Protein AF-A0AAV0CJP4-F1 (afdb_monomer_lite)

Foldseek 3Di:
DDDDDDDPPPPLDPPCPPDPPWDKDFQEDEPQWTWIDTQQWIWIARPVVRDIDTQEGHPDHSVFDFQHKYWYADPVVRWIKMWTDTQQWIWIDTSVVRDIDTDDDPARFGGWHDWDADPQKTKIWTWGDDPPPPDTQIFIWIQHPVVRDTGTDDDDDDPPDDDPDPPPPPDD

Organism: NCBI:txid186058

Radius of gyration: 18.98 Å; chains: 1; bounding box: 56×59×49 Å

InterPro domains:
  IPR052361 F-box domain-containing protein [PTHR31790] (4-152)

Sequence (172 aa):
MSVNSLASSQSIFPFLKKNRFYRPIILGCCNGLVLLSCSVHIFLWNPLTRHCSKVLELLTEPINVPKGSAFYYDSSNGDYNVIILLPHLVLVASLKQKEWRELSLSINLRYGRNVLQFRNIFHFEAIRWRMDHFSRGYKILCFDPESEKLEPFPAPKVKDGVVQEISAFAGY

pLDDT: mean 76.53, std 18.15, range [30.61, 96.12]

Secondary structure (DSSP, 8-state):
-----------SSTTTTS-TT---EEEEEETTEEEEEETTEEEEE-TTT--EEEEEE--S-TT---SEEEEEEETTTTEEEEEEEETTEEEEEETTT--EEEPPPSS-EEEEEEEEEETTEEEEEEEE--SSTT--EEEEEEEETTTTEEEEEPPPPPSSS-----------

Structure (mmCIF, N/CA/C/O backbone):
data_AF-A0AAV0CJP4-F1
#
_entry.id   AF-A0AAV0CJP4-F1
#
loop_
_atom_site.group_PDB
_atom_site.id
_atom_site.type_symbol
_atom_site.label_atom_id
_atom_site.label_alt_id
_atom_site.label_comp_id
_atom_site.label_asym_id
_atom_site.label_entity_id
_atom_site.label_seq_id
_atom_site.pdbx_PDB_ins_code
_atom_site.Cartn_x
_atom_site.Cartn_y
_atom_site.Cartn_z
_atom_site.occupancy
_atom_site.B_iso_or_equiv
_atom_site.auth_seq_id
_atom_site.auth_comp_id
_atom_site.auth_asym_id
_atom_site.auth_atom_id
_atom_site.pdbx_PDB_model_num
ATOM 1 N N . MET A 1 1 ? -31.614 43.838 8.233 1.00 35.34 1 MET A N 1
ATOM 2 C CA . MET A 1 1 ? -31.989 42.677 9.073 1.00 35.34 1 MET A CA 1
ATOM 3 C C . MET A 1 1 ? -32.396 41.548 8.137 1.00 35.34 1 MET A C 1
ATOM 5 O O . MET A 1 1 ? -33.195 41.821 7.264 1.00 35.34 1 MET A O 1
ATOM 9 N N . SER A 1 2 ? -31.936 40.305 8.195 1.00 35.06 2 SER A N 1
ATOM 10 C CA . SER A 1 2 ? -30.845 39.651 8.910 1.00 35.06 2 SER A CA 1
ATOM 11 C C . SER A 1 2 ? -30.747 38.237 8.308 1.00 35.06 2 SER A C 1
ATOM 13 O O . SER A 1 2 ? -31.653 37.439 8.497 1.00 35.06 2 SER A O 1
ATOM 15 N N . VAL A 1 3 ? -29.637 37.981 7.612 1.00 34.72 3 VAL A N 1
ATOM 16 C CA . VAL A 1 3 ? -28.821 36.755 7.671 1.00 34.72 3 VAL A CA 1
ATOM 17 C C . VAL A 1 3 ? -29.473 35.416 7.271 1.00 34.72 3 VAL A C 1
ATOM 19 O O . VAL A 1 3 ? -29.993 34.685 8.107 1.00 34.72 3 VAL A O 1
ATOM 22 N N . ASN A 1 4 ? -29.279 35.015 6.007 1.00 36.81 4 ASN A N 1
ATOM 23 C CA . ASN A 1 4 ? -29.224 33.596 5.640 1.00 36.81 4 ASN A CA 1
ATOM 24 C C . ASN A 1 4 ? -27.893 33.029 6.147 1.00 36.81 4 ASN A C 1
ATOM 26 O O . ASN A 1 4 ? -26.822 33.439 5.692 1.00 36.81 4 ASN A O 1
ATOM 30 N N . SER A 1 5 ? -27.959 32.126 7.126 1.00 37.84 5 SER A N 1
ATOM 31 C CA . SER A 1 5 ? -26.785 31.445 7.655 1.00 37.84 5 SER A CA 1
ATOM 32 C C . SER A 1 5 ? -26.217 30.507 6.590 1.00 37.84 5 SER A C 1
ATOM 34 O O . SER A 1 5 ? -26.858 29.567 6.124 1.00 37.84 5 SER A O 1
ATOM 36 N N . LEU A 1 6 ? -24.978 30.783 6.186 1.00 37.50 6 LEU A N 1
ATOM 37 C CA . LEU A 1 6 ? -24.132 29.811 5.511 1.00 37.50 6 LEU A CA 1
ATOM 38 C C . LEU A 1 6 ? -24.023 28.598 6.434 1.00 37.50 6 LEU A C 1
ATOM 40 O O . LEU A 1 6 ? -23.482 28.707 7.538 1.00 37.50 6 LEU A O 1
ATOM 44 N N . ALA A 1 7 ? -24.566 27.465 5.987 1.00 41.12 7 ALA A N 1
ATOM 45 C CA . ALA A 1 7 ? -24.350 26.176 6.618 1.00 41.12 7 ALA A CA 1
ATOM 46 C C . ALA A 1 7 ? -22.848 26.026 6.877 1.00 41.12 7 ALA A C 1
ATOM 48 O O . ALA A 1 7 ? -22.031 26.059 5.953 1.00 41.12 7 ALA A O 1
ATOM 49 N N . SER A 1 8 ? -22.487 25.949 8.155 1.00 43.19 8 SER A N 1
ATOM 50 C CA . SER A 1 8 ? -21.112 25.749 8.573 1.00 43.19 8 SER A CA 1
ATOM 51 C C . SER A 1 8 ? -20.599 24.482 7.898 1.00 43.19 8 SER A C 1
ATOM 53 O O . SER A 1 8 ? -21.234 23.428 7.959 1.00 43.19 8 SER A O 1
ATOM 55 N N . SER A 1 9 ? -19.468 24.592 7.203 1.00 47.56 9 SER A N 1
ATOM 56 C CA . SER A 1 9 ? -18.802 23.453 6.588 1.00 47.56 9 SER A CA 1
ATOM 57 C C . SER A 1 9 ? -18.430 22.462 7.690 1.00 47.56 9 SER A C 1
ATOM 59 O O . SER A 1 9 ? -17.418 22.599 8.379 1.00 47.56 9 SER A O 1
ATOM 61 N N . GLN A 1 10 ? -19.284 21.462 7.915 1.00 47.94 10 GLN A N 1
ATOM 62 C CA . GLN A 1 10 ? -18.927 20.336 8.759 1.00 47.94 10 GLN A CA 1
ATOM 63 C C . GLN A 1 10 ? -17.716 19.682 8.104 1.00 47.94 10 GLN A C 1
ATOM 65 O O . GLN A 1 10 ? -17.802 19.116 7.017 1.00 47.94 10 GLN A O 1
ATOM 70 N N . SER A 1 11 ? -16.557 19.832 8.743 1.00 51.94 11 SER A N 1
ATOM 71 C CA . SER A 1 11 ? -15.329 19.174 8.327 1.00 51.94 11 SER A CA 1
ATOM 72 C C . SER A 1 11 ? -15.612 17.676 8.206 1.00 51.94 11 SER A C 1
ATOM 74 O O . SER A 1 11 ? -15.847 17.019 9.220 1.00 51.94 11 SER A O 1
ATOM 76 N N . ILE A 1 12 ? -15.583 17.156 6.976 1.00 55.25 12 ILE A N 1
ATOM 77 C CA . ILE A 1 12 ? -15.854 15.747 6.631 1.00 55.25 12 ILE A CA 1
ATOM 78 C C . ILE A 1 12 ? -14.924 14.789 7.402 1.00 55.25 12 ILE A C 1
ATOM 80 O O . ILE A 1 12 ? -15.257 13.629 7.618 1.00 55.25 12 ILE A O 1
ATOM 84 N N . PHE A 1 13 ? -13.799 15.300 7.910 1.00 56.53 13 PHE A N 1
ATOM 85 C CA . PHE A 1 13 ? -12.886 14.578 8.783 1.00 56.53 13 PHE A CA 1
ATOM 86 C C . PHE A 1 13 ? -12.828 15.205 10.186 1.00 56.53 13 PHE A C 1
ATOM 88 O O . PHE A 1 13 ? -12.446 16.375 10.312 1.00 56.53 13 PHE A O 1
ATOM 95 N N . PRO A 1 14 ? -13.136 14.447 11.259 1.00 55.53 14 PRO A N 1
ATOM 96 C CA . PRO A 1 14 ? -13.163 14.965 12.631 1.00 55.53 14 PRO A CA 1
ATOM 97 C C . PRO A 1 14 ? -11.786 15.420 13.147 1.00 55.53 14 PRO A C 1
ATOM 99 O O . PRO A 1 14 ? -11.710 16.157 14.127 1.00 55.53 14 PRO A O 1
ATOM 102 N N . PHE A 1 15 ? -10.700 15.039 12.469 1.00 59.06 15 PHE A N 1
ATOM 103 C CA . PHE A 1 15 ? -9.318 15.353 12.843 1.00 59.06 15 PHE A CA 1
ATOM 104 C C . PHE A 1 15 ? -8.735 16.613 12.172 1.00 59.06 15 PHE A C 1
ATOM 106 O O . PHE A 1 15 ? -7.690 17.096 12.601 1.00 59.06 15 PHE A O 1
ATOM 113 N N . LEU A 1 16 ? -9.401 17.211 11.174 1.00 56.12 16 LEU A N 1
ATOM 114 C CA . LEU A 1 16 ? -8.865 18.380 10.444 1.00 56.12 16 LEU A CA 1
ATOM 115 C C . LEU A 1 16 ? -9.077 19.730 11.149 1.00 56.12 16 LEU A C 1
ATOM 117 O O . LEU A 1 16 ? -8.677 20.772 10.633 1.00 56.12 16 LEU A O 1
ATOM 121 N N . LYS A 1 17 ? -9.691 19.749 12.336 1.00 51.31 17 LYS A N 1
ATOM 122 C CA . LYS A 1 17 ? -10.139 20.997 12.972 1.00 51.31 17 LYS A CA 1
ATOM 123 C C . LYS A 1 17 ? -9.033 21.895 13.550 1.00 51.31 17 LYS A C 1
ATOM 125 O O . LYS A 1 17 ? -9.360 23.001 13.964 1.00 51.31 17 LYS A O 1
ATOM 130 N N . LYS A 1 18 ? -7.755 21.485 13.589 1.00 51.41 18 LYS A N 1
ATOM 131 C CA . LYS A 1 18 ? -6.711 22.252 14.313 1.00 51.41 18 LYS A CA 1
ATOM 132 C C . LYS A 1 18 ? -5.449 22.655 13.547 1.00 51.41 18 LYS A C 1
ATOM 134 O O . LYS A 1 18 ? -4.784 23.574 14.003 1.00 51.41 18 LYS A O 1
ATOM 139 N N . ASN A 1 19 ? -5.119 22.062 12.399 1.00 51.53 19 ASN A N 1
ATOM 140 C CA . ASN A 1 19 ? -3.920 22.455 11.648 1.00 51.53 19 ASN A CA 1
ATOM 141 C C . ASN A 1 19 ? -4.177 22.419 10.139 1.00 51.53 19 ASN A C 1
ATOM 143 O O . ASN A 1 19 ? -4.271 21.350 9.545 1.00 51.53 19 ASN A O 1
ATOM 147 N N . ARG A 1 20 ? -4.254 23.599 9.507 1.00 52.78 20 ARG A N 1
ATOM 148 C CA . ARG A 1 20 ? -4.475 23.752 8.053 1.00 52.78 20 ARG A CA 1
ATOM 149 C C . ARG A 1 20 ? -3.316 23.225 7.190 1.00 52.78 20 ARG A C 1
ATOM 151 O O . ARG A 1 20 ? -3.441 23.193 5.971 1.00 52.78 20 ARG A O 1
ATOM 158 N N . PHE A 1 21 ? -2.207 22.826 7.810 1.00 57.12 21 PHE A N 1
ATOM 159 C CA . PHE A 1 21 ? -0.987 22.409 7.124 1.00 57.12 21 PHE A CA 1
ATOM 160 C C . PHE A 1 21 ? -0.962 20.930 6.723 1.00 57.12 21 PHE A C 1
ATOM 162 O O . PHE A 1 21 ? -0.190 20.567 5.842 1.00 57.12 21 PHE A O 1
ATOM 169 N N . TYR A 1 22 ? -1.819 20.082 7.301 1.00 65.44 22 TYR A N 1
ATOM 170 C CA . TYR A 1 22 ? -1.824 18.648 6.999 1.00 65.44 22 TYR A CA 1
ATOM 171 C C . TYR A 1 22 ? -3.087 18.274 6.227 1.00 65.44 22 TYR A C 1
ATOM 173 O O . TYR A 1 22 ? -4.167 18.121 6.796 1.00 65.44 22 TYR A O 1
ATOM 181 N N . ARG A 1 23 ? -2.951 18.157 4.902 1.00 75.12 23 ARG A N 1
ATOM 182 C CA . ARG A 1 23 ? -4.001 17.589 4.049 1.00 75.12 23 ARG A CA 1
ATOM 183 C C . ARG A 1 23 ? -3.991 16.065 4.199 1.00 75.12 23 ARG A C 1
ATOM 185 O O . ARG A 1 23 ? -2.906 15.484 4.166 1.00 75.12 23 ARG A O 1
ATOM 192 N N . PRO A 1 24 ? -5.158 15.416 4.350 1.00 80.56 24 PRO A N 1
ATOM 193 C CA . PRO A 1 24 ? -5.212 13.968 4.374 1.00 80.56 24 PRO A CA 1
ATOM 194 C C . PRO A 1 24 ? -4.844 13.415 2.994 1.00 80.56 24 PRO A C 1
ATOM 196 O O . PRO A 1 24 ? -5.221 13.982 1.966 1.00 80.56 24 PRO A O 1
ATOM 199 N N . ILE A 1 25 ? -4.119 12.304 2.983 1.00 86.81 25 ILE A N 1
ATOM 200 C CA . ILE A 1 25 ? -3.694 11.589 1.780 1.00 86.81 25 ILE A CA 1
ATOM 201 C C . ILE A 1 25 ? -4.398 10.240 1.775 1.00 86.81 25 ILE A C 1
ATOM 203 O O . ILE A 1 25 ? -4.357 9.518 2.769 1.00 86.81 25 ILE A O 1
ATOM 207 N N . ILE A 1 26 ? -5.037 9.891 0.661 1.00 90.44 26 ILE A N 1
ATOM 208 C CA .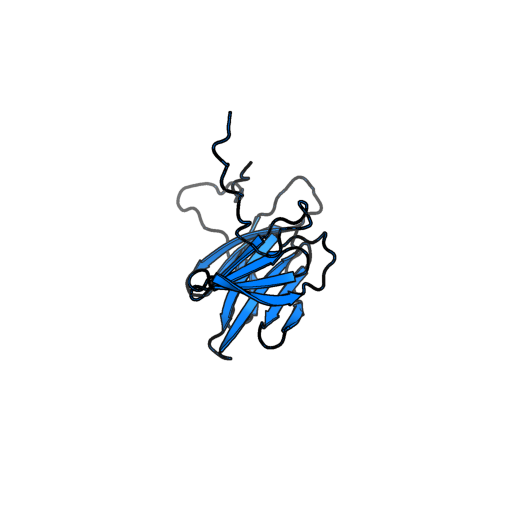 ILE A 1 26 ? -5.571 8.542 0.468 1.00 90.44 26 ILE A CA 1
ATOM 209 C C . ILE A 1 26 ? -4.392 7.624 0.162 1.00 90.44 26 ILE A C 1
ATOM 211 O O . ILE A 1 26 ? -3.712 7.808 -0.845 1.00 90.44 26 ILE A O 1
ATOM 215 N N . LEU A 1 27 ? -4.158 6.648 1.036 1.00 91.38 27 LEU A N 1
ATOM 216 C CA . LEU A 1 27 ? -3.111 5.648 0.848 1.00 91.38 27 LEU A CA 1
ATOM 217 C C . LEU A 1 27 ? -3.573 4.482 -0.037 1.00 91.38 27 LEU A C 1
ATOM 219 O O . LEU A 1 27 ? -2.752 3.795 -0.637 1.00 91.38 27 LEU A O 1
ATOM 223 N N . GLY A 1 28 ? -4.882 4.259 -0.121 1.00 92.06 28 GLY A N 1
ATOM 224 C CA . GLY A 1 28 ? -5.491 3.248 -0.975 1.00 92.06 28 GLY A CA 1
ATOM 225 C C . GLY A 1 28 ? -6.903 2.897 -0.520 1.00 92.06 28 GLY A C 1
ATOM 226 O O . GLY A 1 28 ? -7.402 3.419 0.481 1.00 92.06 28 GLY A O 1
ATOM 227 N N . CYS A 1 29 ? -7.547 1.995 -1.255 1.00 93.38 29 CYS A N 1
ATOM 228 C CA . CYS A 1 29 ? -8.840 1.432 -0.886 1.00 93.38 29 CYS A CA 1
ATOM 229 C C . CYS A 1 29 ? -8.847 -0.081 -1.117 1.00 93.38 29 CYS A C 1
ATOM 231 O O . CYS A 1 29 ? -8.177 -0.573 -2.020 1.00 93.38 29 CYS A O 1
ATOM 233 N N . CYS A 1 30 ? -9.571 -0.813 -0.276 1.00 93.94 30 CYS A N 1
ATOM 234 C CA . CYS A 1 30 ? -9.691 -2.265 -0.356 1.00 93.94 30 CYS A CA 1
ATOM 235 C C . CYS A 1 30 ? -10.976 -2.700 0.353 1.00 93.94 30 CYS A C 1
ATOM 237 O O . CYS A 1 30 ? -11.263 -2.222 1.450 1.00 93.94 30 CYS A O 1
ATOM 239 N N . ASN A 1 31 ? -11.759 -3.593 -0.261 1.00 94.44 31 ASN A N 1
ATOM 240 C CA . ASN A 1 31 ? -12.987 -4.158 0.320 1.00 94.44 31 ASN A CA 1
ATOM 241 C C . ASN A 1 31 ? -13.970 -3.099 0.868 1.00 94.44 31 ASN A C 1
ATOM 243 O O . ASN A 1 31 ? -14.541 -3.261 1.943 1.00 94.44 31 ASN A O 1
ATOM 247 N N . GLY A 1 32 ? -14.133 -1.976 0.157 1.00 94.50 32 GLY A N 1
ATOM 248 C CA . GLY A 1 32 ? -15.011 -0.873 0.575 1.00 94.50 32 GLY A CA 1
ATOM 249 C C . GLY A 1 32 ? -14.470 -0.006 1.721 1.00 94.50 32 GLY A C 1
ATOM 250 O O . GLY A 1 32 ? -15.153 0.918 2.158 1.00 94.50 32 GLY A O 1
ATOM 251 N N . LEU A 1 33 ? -13.251 -0.267 2.196 1.00 96.00 33 LEU A N 1
ATOM 252 C CA . LEU A 1 33 ? -12.545 0.540 3.186 1.00 96.00 33 LEU A CA 1
ATOM 253 C C . LEU A 1 33 ? -11.517 1.442 2.502 1.00 96.00 33 LEU A C 1
ATOM 255 O O . LEU A 1 33 ? -10.937 1.086 1.475 1.00 96.00 33 LEU A O 1
ATOM 259 N N . VAL A 1 34 ? -11.269 2.604 3.097 1.00 95.25 34 VAL A N 1
ATOM 260 C CA . VAL A 1 34 ? -10.297 3.593 2.627 1.00 95.25 34 VAL A CA 1
ATOM 261 C C . VAL A 1 34 ? -9.252 3.802 3.710 1.00 95.25 34 VAL A C 1
ATOM 263 O O . VAL A 1 34 ? -9.590 4.069 4.864 1.00 95.25 34 VAL A O 1
ATOM 266 N N . LEU A 1 35 ? -7.980 3.710 3.335 1.00 94.94 35 LEU A N 1
ATOM 267 C CA . LEU A 1 35 ? -6.871 4.010 4.227 1.00 94.94 35 LEU A CA 1
ATOM 268 C C . LEU A 1 35 ? -6.398 5.446 3.989 1.00 94.94 35 LEU A C 1
ATOM 270 O O . LEU A 1 35 ? -6.166 5.859 2.851 1.00 94.94 35 LEU A O 1
ATOM 274 N N . LEU A 1 36 ? -6.259 6.211 5.065 1.00 92.31 36 LEU A N 1
ATOM 275 C CA . LEU A 1 36 ? -5.930 7.633 5.041 1.00 92.31 36 LEU A CA 1
ATOM 276 C C . LEU A 1 36 ? -4.689 7.894 5.887 1.00 92.31 36 LEU A C 1
ATOM 278 O O . LEU A 1 36 ? -4.597 7.400 7.005 1.00 92.31 36 LEU A O 1
ATOM 282 N N . SER A 1 37 ? -3.777 8.729 5.406 1.00 88.69 37 SER A N 1
ATOM 283 C CA . SER A 1 37 ? -2.712 9.328 6.213 1.00 88.69 37 SER A CA 1
ATOM 284 C C . SER A 1 37 ? -3.060 10.781 6.516 1.00 88.69 37 SER A C 1
ATOM 286 O O . SER A 1 37 ? -3.494 11.522 5.635 1.00 88.69 37 SER A O 1
ATOM 288 N N . CYS A 1 38 ? -2.872 11.201 7.762 1.00 85.06 38 CYS A N 1
ATOM 289 C CA . CYS A 1 38 ? -2.957 12.592 8.182 1.00 85.06 38 CYS A CA 1
ATOM 290 C C . CYS A 1 38 ? -1.810 12.877 9.154 1.00 85.06 38 CYS A C 1
ATOM 292 O O . CYS A 1 38 ? -1.853 12.460 10.314 1.00 85.06 38 CYS A O 1
ATOM 294 N N . SER A 1 39 ? -0.791 13.606 8.682 1.00 82.62 39 SER A N 1
ATOM 295 C CA . SER A 1 39 ? 0.503 13.707 9.373 1.00 82.62 39 SER A CA 1
ATOM 296 C C . SER A 1 39 ? 1.083 12.298 9.601 1.00 82.62 39 SER A C 1
ATOM 298 O O . SER A 1 39 ? 1.049 11.469 8.694 1.00 82.62 39 SER A O 1
ATOM 300 N N . VAL A 1 40 ? 1.571 11.999 10.801 1.00 85.06 40 VAL A N 1
ATOM 301 C CA . VAL A 1 40 ? 2.107 10.683 11.175 1.00 85.06 40 VAL A CA 1
ATOM 302 C C . VAL A 1 40 ? 1.023 9.646 11.474 1.00 85.06 40 VAL A C 1
ATOM 304 O O . VAL A 1 40 ? 1.335 8.484 11.684 1.00 85.06 40 VAL A O 1
ATOM 307 N N . HIS A 1 41 ? -0.257 10.015 11.523 1.00 88.69 41 HIS A N 1
ATOM 308 C CA . HIS A 1 41 ? -1.319 9.073 11.875 1.00 88.69 41 HIS A CA 1
ATOM 309 C C . HIS A 1 41 ? -1.968 8.472 10.635 1.00 88.69 41 HIS A C 1
ATOM 311 O O . HIS A 1 41 ? -2.259 9.176 9.665 1.00 88.69 41 HIS A O 1
ATOM 317 N N . ILE A 1 42 ? -2.259 7.177 10.701 1.00 91.81 42 ILE A N 1
ATOM 318 C CA . ILE A 1 42 ? -2.977 6.455 9.658 1.00 91.81 42 ILE A CA 1
ATOM 319 C C . ILE A 1 42 ? -4.315 5.978 10.205 1.00 91.81 42 ILE A C 1
ATOM 321 O O . ILE A 1 42 ? -4.405 5.395 11.291 1.00 91.81 42 ILE A O 1
ATOM 325 N N . PHE A 1 43 ? -5.356 6.220 9.422 1.00 93.50 43 PHE A N 1
ATOM 326 C CA . PHE A 1 43 ? -6.734 5.926 9.754 1.00 93.50 43 PHE A CA 1
ATOM 327 C C . PHE A 1 43 ? -7.343 4.972 8.738 1.00 93.50 43 PHE A C 1
ATOM 329 O O . PHE A 1 43 ? -7.155 5.129 7.532 1.00 93.50 43 PHE A O 1
ATOM 336 N N . LEU A 1 44 ? -8.123 4.023 9.238 1.00 95.62 44 LEU A N 1
ATOM 337 C CA . LEU A 1 44 ? -9.011 3.198 8.442 1.00 95.62 44 LEU A CA 1
ATOM 338 C C . LEU A 1 44 ? -10.406 3.811 8.505 1.00 95.62 44 LEU A C 1
ATOM 340 O O . LEU A 1 44 ? -10.967 4.004 9.586 1.00 95.62 44 LEU A O 1
ATOM 344 N N . TRP A 1 45 ? -10.954 4.136 7.344 1.00 95.25 45 TRP A N 1
ATOM 345 C CA . TRP A 1 45 ? -12.266 4.742 7.202 1.00 95.25 45 TRP A CA 1
ATOM 346 C C . TRP A 1 45 ? -13.183 3.810 6.421 1.00 95.25 45 TRP A C 1
ATOM 348 O O . TRP A 1 45 ? -12.834 3.339 5.341 1.00 95.25 45 TRP A O 1
ATOM 358 N N . ASN A 1 46 ? -14.370 3.555 6.964 1.00 95.31 46 ASN A N 1
ATOM 359 C CA . ASN A 1 46 ? -15.474 2.948 6.238 1.00 95.31 46 ASN A CA 1
ATOM 360 C C . ASN A 1 46 ? -16.411 4.077 5.769 1.00 95.31 46 ASN A C 1
ATOM 362 O O . ASN A 1 46 ? -17.127 4.646 6.600 1.00 95.31 46 ASN A O 1
ATOM 366 N N . PRO A 1 47 ? -16.436 4.421 4.467 1.00 92.25 47 PRO A N 1
ATOM 367 C CA . PRO A 1 47 ? -17.283 5.499 3.966 1.00 92.25 47 PRO A CA 1
ATOM 368 C C . PRO A 1 47 ? -18.781 5.232 4.141 1.00 92.25 47 PRO A C 1
ATOM 370 O O . PRO A 1 47 ? -19.536 6.178 4.355 1.00 92.25 47 PRO A O 1
ATOM 373 N N . LEU A 1 48 ? -19.210 3.963 4.102 1.00 92.75 48 LEU A N 1
ATOM 374 C CA . LEU A 1 48 ? -20.619 3.575 4.230 1.00 92.75 48 LEU A CA 1
ATOM 375 C C . LEU A 1 48 ? -21.142 3.803 5.649 1.00 92.75 48 LEU A C 1
ATOM 377 O O . LEU A 1 48 ? -22.221 4.362 5.830 1.00 92.75 48 LEU A O 1
ATOM 381 N N . THR A 1 49 ? -20.378 3.403 6.667 1.00 93.56 49 THR A N 1
ATOM 382 C CA . THR A 1 49 ? -20.783 3.596 8.071 1.00 93.56 49 THR A CA 1
ATOM 383 C C . THR A 1 49 ? -20.344 4.947 8.625 1.00 93.56 49 THR A C 1
ATOM 385 O O . THR A 1 49 ? -20.845 5.385 9.658 1.00 93.56 49 THR A O 1
ATOM 388 N N . ARG A 1 50 ? -19.418 5.630 7.943 1.00 89.50 50 ARG A N 1
ATOM 389 C CA . ARG A 1 50 ? -18.709 6.836 8.402 1.00 89.50 50 ARG A CA 1
ATOM 390 C C . ARG A 1 50 ? -17.813 6.602 9.624 1.00 89.50 50 ARG A C 1
ATOM 392 O O . ARG A 1 50 ? -17.289 7.564 10.181 1.00 89.50 50 ARG A O 1
ATOM 399 N N . HIS A 1 51 ? -17.592 5.348 10.026 1.00 91.06 51 HIS A N 1
ATOM 400 C CA . HIS A 1 51 ? -16.669 5.023 11.111 1.00 91.06 51 HIS A CA 1
ATOM 401 C C . HIS A 1 51 ? -15.225 5.184 10.640 1.00 91.06 51 HIS A C 1
ATOM 403 O O . HIS A 1 51 ? -14.841 4.682 9.585 1.00 91.06 51 HIS A O 1
ATOM 409 N N . CYS A 1 52 ? -14.425 5.872 11.447 1.00 91.25 52 CYS A N 1
ATOM 410 C CA . CYS A 1 52 ? -13.015 6.122 11.194 1.00 91.25 52 CYS A CA 1
ATOM 411 C C . CYS A 1 52 ? -12.231 5.817 12.470 1.00 91.25 52 CYS A C 1
ATOM 413 O O . CYS A 1 52 ? -12.542 6.369 13.526 1.00 91.25 52 CYS A O 1
ATOM 415 N N . SER A 1 53 ? -11.215 4.966 12.383 1.00 92.81 53 SER A N 1
ATOM 416 C CA . SER A 1 53 ? -10.360 4.601 13.515 1.00 92.81 53 SER A CA 1
ATOM 417 C C . SER A 1 53 ? -8.892 4.745 13.143 1.00 92.81 53 SER A C 1
ATOM 419 O O . SER A 1 53 ? -8.489 4.496 12.010 1.00 92.81 53 SER A O 1
ATOM 421 N N . LYS A 1 54 ? -8.075 5.182 14.100 1.00 93.31 54 LYS A N 1
ATOM 422 C CA . LYS A 1 54 ? -6.621 5.183 13.945 1.00 93.31 54 LYS A CA 1
ATOM 423 C C . LYS A 1 54 ? -6.122 3.743 14.034 1.00 93.31 54 LYS A C 1
ATOM 425 O O . LYS A 1 54 ? -6.460 3.047 14.990 1.00 93.31 54 LYS A O 1
ATOM 430 N N . VAL A 1 55 ? -5.324 3.317 13.061 1.00 95.38 55 VAL A N 1
ATOM 431 C CA . VAL A 1 55 ? -4.830 1.932 12.965 1.00 95.38 55 VAL A CA 1
ATOM 432 C C . VAL A 1 55 ? -3.314 1.826 13.065 1.00 95.38 55 VAL A C 1
ATOM 434 O O . VAL A 1 55 ? -2.826 0.836 13.596 1.00 95.38 55 VAL A O 1
ATOM 437 N N . LEU A 1 56 ? -2.584 2.853 12.622 1.00 93.62 56 LEU A N 1
ATOM 438 C CA . LEU A 1 56 ? -1.121 2.874 12.570 1.00 93.62 56 LEU A CA 1
ATOM 439 C C . LEU A 1 56 ? -0.577 4.287 12.840 1.00 93.62 56 LEU A C 1
ATOM 441 O O . LEU A 1 56 ? -1.290 5.290 12.702 1.00 93.62 56 LEU A O 1
ATOM 445 N N . GLU A 1 57 ? 0.707 4.358 13.179 1.00 90.88 57 GLU A N 1
ATOM 446 C CA . GLU A 1 57 ? 1.512 5.582 13.160 1.00 90.88 57 GLU A CA 1
ATOM 447 C C . GLU A 1 57 ? 2.733 5.372 12.270 1.00 90.88 57 GLU A C 1
ATOM 449 O O . GLU A 1 57 ? 3.368 4.326 12.335 1.00 90.88 57 GLU A O 1
ATOM 454 N N . LEU A 1 58 ? 3.046 6.341 11.416 1.00 83.12 58 LEU A N 1
ATOM 455 C CA . LEU A 1 58 ? 4.219 6.332 10.555 1.00 83.12 58 LEU A CA 1
ATOM 456 C C . LEU A 1 58 ? 5.468 6.600 11.407 1.00 83.12 58 LEU A C 1
ATOM 458 O O . LEU A 1 58 ? 5.480 7.544 12.194 1.00 83.12 58 LEU A O 1
ATOM 462 N N . LEU A 1 59 ? 6.523 5.803 11.222 1.00 76.19 59 LEU A N 1
ATOM 463 C CA . LEU A 1 59 ? 7.785 5.946 11.968 1.00 76.19 59 LEU A CA 1
ATOM 464 C C . LEU A 1 59 ? 8.649 7.127 11.504 1.00 76.19 59 LEU A C 1
ATOM 466 O O . LEU A 1 59 ? 9.682 7.411 12.104 1.00 76.19 59 LEU A O 1
ATOM 470 N N . THR A 1 60 ? 8.281 7.788 10.407 1.00 65.38 60 THR A N 1
ATOM 471 C CA . THR A 1 60 ? 9.133 8.795 9.774 1.00 65.38 60 THR A CA 1
ATOM 472 C C . THR A 1 60 ? 8.783 10.206 10.206 1.00 65.38 60 THR A C 1
ATOM 474 O O . THR A 1 60 ? 7.627 10.519 10.491 1.00 65.38 60 THR A O 1
ATOM 477 N N . GLU A 1 61 ? 9.774 11.093 10.138 1.00 62.97 61 GLU A N 1
ATOM 478 C CA . GLU A 1 61 ? 9.547 12.521 10.313 1.00 62.97 61 GLU A CA 1
ATOM 479 C C . GLU A 1 61 ? 8.454 13.049 9.359 1.00 62.97 61 GLU A C 1
ATOM 481 O O . GLU A 1 61 ? 8.346 12.576 8.220 1.00 62.97 61 GLU A O 1
ATOM 486 N N . PRO A 1 62 ? 7.661 14.054 9.782 1.00 58.41 62 PRO A N 1
ATOM 487 C CA . PRO A 1 62 ? 6.495 14.569 9.047 1.00 58.41 62 PRO A CA 1
ATOM 488 C C . PRO A 1 62 ? 6.795 15.118 7.638 1.00 58.41 62 PRO A C 1
ATOM 490 O O . PRO A 1 62 ? 5.874 15.466 6.901 1.00 58.41 62 PRO A O 1
ATOM 493 N N . ILE A 1 63 ? 8.069 15.195 7.250 1.00 60.00 63 ILE A N 1
ATOM 494 C CA . ILE A 1 63 ? 8.542 15.699 5.957 1.00 60.00 63 ILE A CA 1
ATOM 495 C C . ILE A 1 63 ? 8.451 14.617 4.860 1.00 60.00 63 ILE A C 1
ATOM 497 O O . ILE A 1 63 ? 8.322 14.934 3.673 1.00 60.00 63 ILE A O 1
ATOM 501 N N . ASN A 1 64 ? 8.442 13.333 5.232 1.00 68.75 64 ASN A N 1
ATOM 502 C CA . ASN A 1 64 ? 8.414 12.220 4.284 1.00 68.75 64 ASN A CA 1
ATOM 503 C C . ASN A 1 64 ? 6.983 11.875 3.861 1.00 68.75 64 ASN A C 1
ATOM 505 O O . ASN A 1 64 ? 6.392 10.885 4.282 1.00 68.75 64 ASN A O 1
ATOM 509 N N . VAL A 1 65 ? 6.421 12.715 2.992 1.00 75.69 65 VAL A N 1
ATOM 510 C CA . VAL A 1 65 ? 5.110 12.471 2.380 1.00 75.69 65 VAL A CA 1
ATOM 511 C C . VAL A 1 65 ? 5.175 11.236 1.464 1.00 75.69 65 VAL A C 1
ATOM 513 O O . VAL A 1 65 ? 6.003 11.243 0.539 1.00 75.69 65 VAL A O 1
ATOM 516 N N . PRO A 1 66 ? 4.287 10.232 1.651 1.00 81.69 66 PRO A N 1
ATOM 517 C CA . PRO A 1 66 ? 4.112 9.104 0.737 1.00 81.69 66 PRO A CA 1
ATOM 518 C C . PRO A 1 66 ? 4.088 9.537 -0.726 1.00 81.69 66 PRO A C 1
ATOM 520 O O . PRO A 1 66 ? 3.344 10.441 -1.109 1.00 81.69 66 PRO A O 1
ATOM 523 N N . LYS A 1 67 ? 4.928 8.910 -1.550 1.00 82.69 67 LYS A N 1
ATOM 524 C CA . LYS A 1 67 ? 4.997 9.175 -2.993 1.00 82.69 67 LYS A CA 1
ATOM 525 C C . LYS A 1 67 ? 4.112 8.192 -3.761 1.00 82.69 67 LYS A C 1
ATOM 527 O O . LYS A 1 67 ? 3.380 8.593 -4.660 1.00 82.69 67 LYS A O 1
ATOM 532 N N . GLY A 1 68 ? 4.091 6.936 -3.328 1.00 86.81 68 GLY A N 1
ATOM 533 C CA . GLY A 1 68 ? 3.108 5.936 -3.739 1.00 86.81 68 GLY A CA 1
ATOM 534 C C . GLY A 1 68 ? 2.694 5.082 -2.549 1.00 86.81 68 GLY A C 1
ATOM 535 O O . GLY A 1 68 ? 3.418 5.011 -1.557 1.00 86.81 68 GLY A O 1
ATOM 536 N N . SER A 1 69 ? 1.537 4.441 -2.633 1.00 91.25 69 SER A N 1
ATOM 537 C CA . SER A 1 69 ? 1.063 3.543 -1.585 1.00 91.25 69 SER A CA 1
ATOM 538 C C . SER A 1 69 ? -0.016 2.607 -2.105 1.00 91.25 69 SER A C 1
ATOM 540 O O . SER A 1 69 ? -0.812 3.000 -2.955 1.00 91.25 69 SER A O 1
ATOM 542 N N . ALA A 1 70 ? -0.064 1.391 -1.573 1.00 92.81 70 ALA A N 1
ATOM 543 C CA . ALA A 1 70 ? -1.146 0.456 -1.841 1.00 92.81 70 ALA A CA 1
ATOM 544 C C . ALA A 1 70 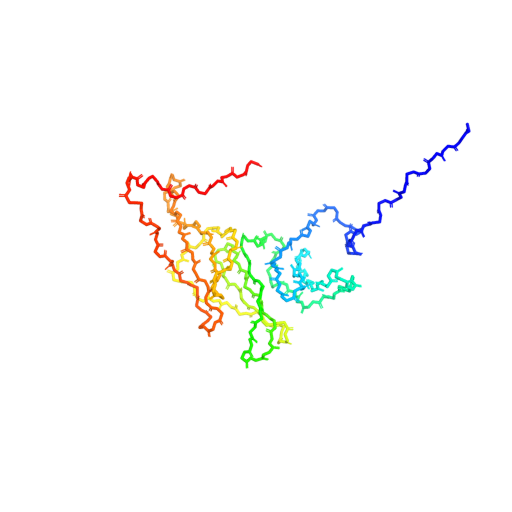? -1.704 -0.096 -0.533 1.00 92.81 70 ALA A C 1
ATOM 546 O O . ALA A 1 70 ? -0.955 -0.389 0.397 1.00 92.81 70 ALA A O 1
ATOM 547 N N . PHE A 1 71 ? -3.024 -0.248 -0.491 1.00 94.62 71 PHE A N 1
ATOM 548 C CA . PHE A 1 71 ? -3.759 -0.849 0.612 1.00 94.62 71 PHE A CA 1
ATOM 549 C C . PHE A 1 71 ? -4.416 -2.127 0.107 1.00 94.62 71 PHE A C 1
ATOM 551 O O . PHE A 1 71 ? -5.108 -2.092 -0.911 1.00 94.62 71 PHE A O 1
ATOM 558 N N . TYR A 1 72 ? -4.183 -3.243 0.788 1.00 94.69 72 TYR A N 1
ATOM 559 C CA . TYR A 1 72 ? -4.606 -4.552 0.311 1.00 94.69 72 TYR A CA 1
ATOM 560 C C . TYR A 1 72 ? -5.020 -5.471 1.450 1.00 94.69 72 TYR A C 1
ATOM 562 O O . TYR A 1 72 ? -4.665 -5.261 2.608 1.00 94.69 72 TYR A O 1
ATOM 570 N N . TYR A 1 73 ? -5.800 -6.485 1.096 1.00 94.38 73 TYR A N 1
ATOM 571 C CA . TYR A 1 73 ? -6.190 -7.558 1.992 1.00 94.38 73 TYR A CA 1
ATOM 572 C C . TYR A 1 73 ? -5.375 -8.798 1.645 1.00 94.38 73 TYR A C 1
ATOM 574 O O . TYR A 1 73 ? -5.430 -9.281 0.514 1.00 94.38 73 TYR A O 1
ATOM 582 N N . ASP A 1 74 ? -4.621 -9.290 2.615 1.00 92.19 74 ASP A N 1
ATOM 583 C CA . ASP A 1 74 ? -3.933 -10.564 2.543 1.00 92.19 74 ASP A CA 1
ATOM 584 C C . ASP A 1 74 ? -4.871 -11.655 3.066 1.00 92.19 74 ASP A C 1
ATOM 586 O O . ASP A 1 74 ? -5.135 -11.791 4.263 1.00 92.19 74 ASP A O 1
ATOM 590 N N . SER A 1 75 ? -5.414 -12.434 2.133 1.00 90.50 75 SER A N 1
ATOM 591 C CA . SER A 1 75 ? -6.341 -13.515 2.463 1.00 90.50 75 SER A CA 1
ATOM 592 C C . SER A 1 75 ? -5.685 -14.686 3.201 1.00 90.50 75 SER A C 1
ATOM 594 O O . SER A 1 75 ? -6.400 -15.441 3.857 1.00 90.50 75 SER A O 1
ATOM 596 N N . SER A 1 76 ? -4.355 -14.830 3.151 1.00 90.31 76 SER A N 1
ATOM 597 C CA . SER A 1 76 ? -3.644 -15.961 3.764 1.00 90.31 76 SER A CA 1
ATOM 598 C C . SER A 1 76 ? -3.635 -15.897 5.297 1.00 90.31 76 SER A C 1
ATOM 600 O O . SER A 1 76 ? -3.736 -16.922 5.968 1.00 90.31 76 SER A O 1
ATOM 602 N N . ASN A 1 77 ? -3.585 -14.686 5.856 1.00 91.19 77 ASN A N 1
ATOM 603 C CA . ASN A 1 77 ? -3.623 -14.406 7.299 1.00 91.19 77 ASN A CA 1
ATOM 604 C C . ASN A 1 77 ? -4.855 -13.567 7.707 1.00 91.19 77 ASN A C 1
ATOM 606 O O . ASN A 1 77 ? -5.025 -13.179 8.875 1.00 91.19 77 ASN A O 1
ATOM 610 N N . GLY A 1 78 ? -5.729 -13.290 6.738 1.00 94.12 78 GLY A N 1
ATOM 611 C CA . GLY A 1 78 ? -6.953 -12.523 6.885 1.00 94.12 78 GLY A CA 1
ATOM 612 C C . GLY A 1 78 ? -6.716 -11.109 7.402 1.00 94.12 78 GLY A C 1
ATOM 613 O O . GLY A 1 78 ? -7.487 -10.646 8.251 1.00 94.12 78 GLY A O 1
ATOM 614 N N . ASP A 1 79 ? -5.627 -10.467 6.992 1.00 95.69 79 ASP A N 1
ATOM 615 C CA . ASP A 1 79 ? -5.205 -9.156 7.471 1.00 95.69 79 ASP A CA 1
ATOM 616 C C . ASP A 1 79 ? -5.223 -8.096 6.374 1.00 95.69 79 ASP A C 1
ATOM 618 O O . ASP A 1 79 ? -5.096 -8.368 5.185 1.00 95.69 79 ASP A O 1
ATOM 622 N N . TYR A 1 80 ? -5.376 -6.851 6.795 1.00 96.12 80 TYR A N 1
ATOM 623 C CA . TYR A 1 80 ? -5.154 -5.710 5.938 1.00 96.12 80 TYR A CA 1
ATOM 624 C C . TYR A 1 80 ? -3.719 -5.231 6.085 1.00 96.12 80 TYR A C 1
ATOM 626 O O . TYR A 1 80 ? -3.203 -5.077 7.190 1.00 96.12 80 TYR A O 1
ATOM 634 N N . ASN A 1 81 ? -3.104 -4.925 4.956 1.00 95.88 81 ASN A N 1
ATOM 635 C CA . ASN A 1 81 ? -1.727 -4.488 4.883 1.00 95.88 81 ASN A CA 1
ATOM 636 C C . ASN A 1 81 ? -1.624 -3.224 4.034 1.00 95.88 81 ASN A C 1
ATOM 638 O O . ASN A 1 81 ? -2.463 -2.935 3.173 1.00 95.88 81 ASN A O 1
ATOM 642 N N . VAL A 1 82 ? -0.576 -2.453 4.285 1.00 95.00 82 VAL A N 1
ATOM 643 C CA . VAL A 1 82 ? -0.253 -1.254 3.517 1.00 95.00 82 VAL A CA 1
ATOM 644 C C . VAL A 1 82 ? 1.211 -1.278 3.130 1.00 95.00 82 VAL A C 1
ATOM 646 O O . VAL A 1 82 ? 2.058 -1.579 3.961 1.00 95.00 82 VAL A O 1
ATOM 649 N N . ILE A 1 83 ? 1.505 -0.923 1.884 1.00 93.38 83 ILE A N 1
ATOM 650 C CA . ILE A 1 83 ? 2.852 -0.592 1.415 1.00 93.38 83 ILE A CA 1
ATOM 651 C C . ILE A 1 83 ? 2.912 0.904 1.110 1.00 93.38 83 ILE A C 1
ATOM 653 O O . ILE A 1 83 ? 1.977 1.465 0.535 1.00 93.38 83 ILE A O 1
ATOM 657 N N . ILE A 1 84 ? 4.003 1.558 1.496 1.00 90.62 84 ILE A N 1
ATOM 658 C CA . ILE A 1 84 ? 4.271 2.974 1.257 1.00 90.62 84 ILE A CA 1
ATOM 659 C C . ILE A 1 84 ? 5.656 3.120 0.630 1.00 90.62 84 ILE A C 1
ATOM 661 O O . ILE A 1 84 ? 6.653 2.627 1.152 1.00 90.62 84 ILE A O 1
ATOM 665 N N . LEU A 1 85 ? 5.711 3.855 -0.477 1.00 87.94 85 LEU A N 1
ATOM 666 C CA . LEU A 1 85 ? 6.934 4.274 -1.146 1.00 87.94 85 LEU A CA 1
ATOM 667 C C . LEU A 1 85 ? 7.277 5.688 -0.673 1.00 87.94 85 LEU A C 1
ATOM 669 O O . LEU A 1 85 ? 6.599 6.662 -1.027 1.00 87.94 85 LEU A O 1
ATOM 673 N N . LEU A 1 86 ? 8.340 5.793 0.114 1.00 83.00 86 LEU A N 1
ATOM 674 C CA . LEU A 1 86 ? 8.958 7.043 0.543 1.00 83.00 86 LEU A CA 1
ATOM 675 C C . LEU A 1 86 ? 10.200 7.332 -0.316 1.00 83.00 86 LEU A C 1
ATOM 677 O O . LEU A 1 86 ? 10.667 6.462 -1.058 1.00 83.00 86 LEU A O 1
ATOM 681 N N . PRO A 1 87 ? 10.763 8.551 -0.260 1.00 76.56 87 PRO A N 1
ATOM 682 C CA . PRO A 1 87 ? 12.098 8.779 -0.798 1.00 76.56 87 PRO A CA 1
ATOM 683 C C . PRO A 1 87 ? 13.088 7.801 -0.145 1.00 76.56 87 PRO A C 1
ATOM 685 O O . PRO A 1 87 ? 13.193 7.772 1.076 1.00 76.56 87 PRO A O 1
ATOM 688 N N . HIS A 1 88 ? 13.804 7.016 -0.956 1.00 76.00 88 HIS A N 1
ATOM 689 C CA . HIS A 1 88 ? 14.846 6.062 -0.531 1.00 76.00 88 HIS A CA 1
ATOM 690 C C . HIS A 1 88 ? 14.406 4.845 0.298 1.00 76.00 88 HIS A C 1
ATOM 692 O O . HIS A 1 88 ? 15.242 3.988 0.556 1.00 76.00 88 HIS A O 1
ATOM 698 N N . LEU A 1 89 ? 13.132 4.736 0.677 1.00 83.44 89 LEU A N 1
ATOM 699 C CA . LEU A 1 89 ? 12.652 3.699 1.587 1.00 83.44 89 LEU A CA 1
ATOM 700 C C . LEU A 1 89 ? 11.302 3.153 1.125 1.00 83.44 89 LEU A C 1
ATOM 702 O O . LEU A 1 89 ? 10.423 3.912 0.709 1.00 83.44 89 LEU A O 1
ATOM 706 N N . VAL A 1 90 ? 11.117 1.841 1.241 1.00 87.88 90 VAL A N 1
ATOM 707 C CA . VAL A 1 90 ? 9.807 1.206 1.095 1.00 87.88 90 VAL A CA 1
ATOM 708 C C . VAL A 1 90 ? 9.446 0.521 2.391 1.00 87.88 90 VAL A C 1
ATOM 710 O O . VAL A 1 90 ? 10.192 -0.308 2.902 1.00 87.88 90 VAL A O 1
ATOM 713 N N . LEU A 1 91 ? 8.283 0.891 2.908 1.00 91.19 91 LEU A N 1
ATOM 714 C CA . LEU A 1 91 ? 7.748 0.362 4.144 1.00 91.19 91 LEU A CA 1
ATOM 715 C C . LEU A 1 91 ? 6.499 -0.445 3.854 1.00 91.19 91 LEU A C 1
ATOM 717 O O . LEU A 1 91 ? 5.679 -0.057 3.024 1.00 91.19 91 LEU A O 1
ATOM 721 N N . VAL A 1 92 ? 6.327 -1.527 4.592 1.00 93.94 92 VAL A N 1
ATOM 722 C CA . VAL A 1 92 ? 5.098 -2.308 4.604 1.00 93.94 92 VAL A CA 1
ATOM 723 C C . VAL A 1 92 ? 4.707 -2.589 6.048 1.00 93.94 92 VAL A C 1
ATOM 725 O O . VAL A 1 92 ? 5.568 -2.734 6.916 1.00 93.94 92 VAL A O 1
ATOM 728 N N . ALA A 1 93 ? 3.409 -2.601 6.320 1.00 94.88 93 ALA A N 1
ATOM 729 C CA . ALA A 1 93 ? 2.882 -2.863 7.648 1.00 94.88 93 ALA A CA 1
ATOM 730 C C . ALA A 1 93 ? 1.589 -3.662 7.591 1.00 94.88 93 ALA A C 1
ATOM 732 O O . ALA A 1 93 ? 0.722 -3.414 6.748 1.00 94.88 93 ALA A O 1
ATOM 733 N N . SER A 1 94 ? 1.463 -4.549 8.573 1.00 95.06 94 SER A N 1
ATOM 734 C CA . SER A 1 94 ? 0.227 -5.226 8.942 1.00 95.06 94 SER A CA 1
ATOM 735 C C . SER A 1 94 ? -0.594 -4.328 9.866 1.00 95.06 94 SER A C 1
ATOM 737 O O . SER A 1 94 ? -0.071 -3.748 10.824 1.00 95.06 94 SER A O 1
ATOM 739 N N . LEU A 1 95 ? -1.898 -4.213 9.607 1.00 95.44 95 LEU A N 1
ATOM 740 C CA . LEU A 1 95 ? -2.797 -3.440 10.465 1.00 95.44 95 LEU A CA 1
ATOM 741 C C . LEU A 1 95 ? -3.127 -4.186 11.768 1.00 95.44 95 LEU A C 1
ATOM 743 O O . LEU A 1 95 ? -3.422 -3.527 12.770 1.00 95.44 95 LEU A O 1
ATOM 747 N N . LYS A 1 96 ? -3.068 -5.526 11.788 1.00 95.19 96 LYS A N 1
ATOM 748 C CA . LYS A 1 96 ? -3.189 -6.313 13.030 1.00 95.19 96 LYS A CA 1
ATOM 749 C C . LYS A 1 96 ? -1.954 -6.188 13.916 1.00 95.19 96 LYS A C 1
ATOM 751 O O . LYS A 1 96 ? -2.107 -5.911 15.104 1.00 95.19 96 LYS A O 1
ATOM 756 N N . GLN A 1 97 ? -0.763 -6.402 13.357 1.00 94.06 97 GLN A N 1
ATOM 757 C CA . GLN A 1 97 ? 0.503 -6.403 14.104 1.00 94.06 97 GLN A CA 1
ATOM 758 C C . GLN A 1 97 ? 0.941 -4.987 14.473 1.00 94.06 97 GLN A C 1
ATOM 760 O O . GLN A 1 97 ? 1.543 -4.782 15.518 1.00 94.06 97 GLN A O 1
ATOM 765 N N . LYS A 1 98 ? 0.565 -3.999 13.655 1.00 93.31 98 LYS A N 1
ATOM 766 C CA . LYS A 1 98 ? 0.873 -2.578 13.849 1.00 93.31 98 LYS A CA 1
ATOM 767 C C . LYS A 1 98 ? 2.360 -2.236 13.823 1.00 93.31 98 LYS A C 1
ATOM 769 O O . LYS A 1 98 ? 2.773 -1.217 14.371 1.00 93.31 98 LYS A O 1
ATOM 774 N N . GLU A 1 99 ? 3.139 -3.059 13.139 1.00 89.56 99 GLU A N 1
ATOM 775 C CA . GLU A 1 99 ? 4.577 -2.889 12.997 1.00 89.56 99 GLU A CA 1
ATOM 776 C C . GLU A 1 99 ? 4.941 -2.617 11.541 1.00 89.56 99 GLU A C 1
ATOM 778 O O . GLU A 1 99 ? 4.382 -3.208 10.613 1.00 89.56 99 GLU A O 1
ATOM 783 N N . TRP A 1 100 ? 5.886 -1.698 11.356 1.00 92.69 100 TRP A N 1
ATOM 784 C CA . TRP A 1 100 ? 6.482 -1.425 10.059 1.00 92.69 100 TRP A CA 1
ATOM 785 C C . TRP A 1 100 ? 7.727 -2.266 9.874 1.00 92.69 100 TRP A C 1
ATOM 787 O O . TRP A 1 100 ? 8.556 -2.379 10.776 1.00 92.69 100 TRP A O 1
ATOM 797 N N . ARG A 1 101 ? 7.903 -2.751 8.654 1.00 92.06 101 ARG A N 1
ATOM 798 C CA . ARG A 1 101 ? 9.150 -3.346 8.193 1.00 92.06 101 ARG A CA 1
ATOM 799 C C . ARG A 1 101 ? 9.574 -2.707 6.885 1.00 92.06 101 ARG A C 1
ATOM 801 O O . ARG A 1 101 ? 8.747 -2.336 6.050 1.00 92.06 101 ARG A O 1
ATOM 808 N N . GLU A 1 102 ? 10.879 -2.577 6.731 1.00 90.12 102 GLU A N 1
ATOM 809 C CA . GLU A 1 102 ? 11.497 -2.115 5.501 1.00 90.12 102 GLU A CA 1
ATOM 810 C C . GLU A 1 102 ? 11.591 -3.267 4.498 1.00 90.12 102 GLU A C 1
ATOM 812 O O . GLU A 1 102 ? 12.029 -4.367 4.837 1.00 90.12 102 GLU A O 1
ATOM 817 N N . LEU A 1 103 ? 11.178 -3.010 3.257 1.00 88.06 103 LEU A N 1
ATOM 818 C CA . LEU A 1 103 ? 11.443 -3.909 2.141 1.00 88.06 103 LEU A CA 1
ATOM 819 C C . LEU A 1 103 ? 12.760 -3.516 1.484 1.00 88.06 103 LEU A C 1
ATOM 821 O O . LEU A 1 103 ? 12.945 -2.369 1.072 1.00 88.06 103 LEU A O 1
ATOM 825 N N . SER A 1 104 ? 13.652 -4.495 1.325 1.00 80.19 104 SER A N 1
ATOM 826 C CA . SER A 1 104 ? 14.896 -4.304 0.588 1.00 80.19 104 SER A CA 1
ATOM 827 C C . SER A 1 104 ? 14.593 -3.922 -0.859 1.00 80.19 104 SER A C 1
ATOM 829 O O . SER A 1 104 ? 13.953 -4.679 -1.594 1.00 80.19 104 SER A O 1
ATOM 831 N N . LEU A 1 105 ? 15.086 -2.764 -1.283 1.00 72.88 105 LEU A N 1
ATOM 832 C CA . LEU A 1 105 ? 14.968 -2.317 -2.660 1.00 72.88 105 LEU A CA 1
ATOM 833 C C . LEU A 1 105 ? 16.151 -2.805 -3.491 1.00 72.88 105 LEU A C 1
ATOM 835 O O . LEU A 1 105 ? 17.307 -2.550 -3.163 1.00 72.88 105 LEU A O 1
ATOM 839 N N . SER A 1 106 ? 15.863 -3.399 -4.646 1.00 66.88 106 SER A N 1
ATOM 840 C CA . SER A 1 106 ? 16.881 -3.654 -5.673 1.00 66.88 106 SER A CA 1
ATOM 841 C C . SER A 1 106 ? 17.282 -2.386 -6.445 1.00 66.88 106 SER A C 1
ATOM 843 O O . SER A 1 106 ? 18.198 -2.419 -7.269 1.00 66.88 106 SER A O 1
ATOM 845 N N . ILE A 1 107 ? 16.603 -1.255 -6.207 1.00 67.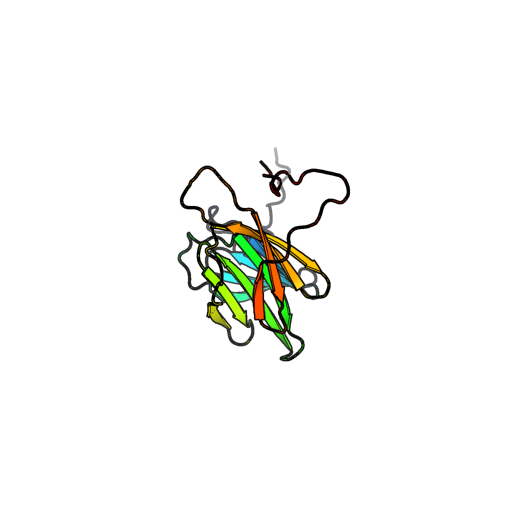31 107 ILE A N 1
ATOM 846 C CA . ILE A 1 107 ? 16.785 -0.005 -6.951 1.00 67.31 107 ILE A CA 1
ATOM 847 C C . ILE A 1 107 ? 16.703 1.247 -6.062 1.00 67.31 107 ILE A C 1
ATOM 849 O O . ILE A 1 107 ? 15.840 1.376 -5.202 1.00 67.31 107 ILE A O 1
ATOM 853 N N . ASN A 1 108 ? 17.551 2.239 -6.351 1.00 69.38 108 ASN A N 1
ATOM 854 C CA . ASN A 1 108 ? 17.488 3.554 -5.705 1.00 69.38 108 ASN A CA 1
ATOM 855 C C . ASN A 1 108 ? 16.347 4.403 -6.286 1.00 69.38 108 ASN A C 1
ATOM 857 O O . ASN A 1 108 ? 16.438 4.921 -7.409 1.00 69.38 108 ASN A O 1
ATOM 861 N N . LEU A 1 109 ? 15.281 4.567 -5.503 1.00 69.00 109 LEU A N 1
ATOM 862 C CA . LEU A 1 109 ? 14.071 5.296 -5.881 1.00 69.00 109 LEU A CA 1
ATOM 863 C C . LEU A 1 109 ? 14.099 6.762 -5.461 1.00 69.00 109 LEU A C 1
ATOM 865 O O . LEU A 1 109 ? 14.397 7.090 -4.313 1.00 69.00 109 LEU A O 1
ATOM 869 N N . ARG A 1 110 ? 13.744 7.640 -6.405 1.00 67.69 110 ARG A N 1
ATOM 870 C CA . ARG A 1 110 ? 13.551 9.075 -6.170 1.00 67.69 110 ARG A CA 1
ATOM 871 C C . ARG A 1 110 ? 12.108 9.395 -5.824 1.00 67.69 110 ARG A C 1
ATOM 873 O O . ARG A 1 110 ? 11.859 10.069 -4.830 1.00 67.69 110 ARG A O 1
ATOM 880 N N . TYR A 1 111 ? 11.169 8.894 -6.624 1.00 68.19 111 TYR A N 1
ATOM 881 C CA . TYR A 1 111 ? 9.733 9.054 -6.400 1.00 68.19 111 TYR A CA 1
ATOM 882 C C . TYR A 1 111 ? 8.987 7.806 -6.877 1.00 68.19 111 TYR A C 1
ATOM 884 O O . TYR A 1 111 ? 9.346 7.255 -7.914 1.00 68.19 111 TYR A O 1
ATOM 892 N N . GLY A 1 112 ? 7.948 7.400 -6.148 1.00 59.78 112 GLY A N 1
ATOM 893 C CA . GLY A 1 112 ? 6.856 6.577 -6.673 1.00 59.78 112 GLY A CA 1
ATOM 894 C C . GLY A 1 112 ? 5.644 7.464 -6.963 1.00 59.78 112 GLY A C 1
ATOM 895 O O . GLY A 1 112 ? 5.527 8.512 -6.338 1.00 59.78 112 GLY A O 1
ATOM 896 N N . ARG A 1 113 ? 4.763 7.111 -7.893 1.00 69.75 113 ARG A N 1
ATOM 897 C CA . ARG A 1 113 ? 3.439 7.732 -8.083 1.00 69.75 113 ARG A CA 1
ATOM 898 C C . ARG A 1 113 ? 2.467 6.680 -8.598 1.00 69.75 113 ARG A C 1
ATOM 900 O O . ARG A 1 113 ? 2.910 5.658 -9.103 1.00 69.75 113 ARG A O 1
ATOM 907 N N . ASN A 1 114 ? 1.170 6.979 -8.495 1.00 61.25 114 ASN A N 1
ATOM 908 C CA . ASN A 1 114 ? 0.073 6.302 -9.194 1.00 61.25 114 ASN A CA 1
ATOM 909 C C . ASN A 1 114 ? 0.040 4.781 -9.018 1.00 61.25 114 ASN A C 1
ATOM 911 O O . ASN A 1 114 ? 0.809 4.048 -9.631 1.00 61.25 114 ASN A O 1
ATOM 915 N N . VAL A 1 115 ? -0.908 4.305 -8.217 1.00 73.19 115 VAL A N 1
ATOM 916 C CA . VAL A 1 115 ? -1.069 2.874 -7.974 1.00 73.19 115 VAL A CA 1
ATOM 917 C C . VAL A 1 115 ? -2.268 2.350 -8.731 1.00 73.19 115 VAL A C 1
ATOM 919 O O . VAL A 1 115 ? -3.389 2.812 -8.530 1.00 73.19 115 VAL A O 1
ATOM 922 N N . LEU A 1 116 ? -2.017 1.359 -9.579 1.00 82.12 116 LEU A N 1
ATOM 923 C CA . LEU A 1 116 ? -3.055 0.562 -10.218 1.00 82.12 116 LEU A CA 1
ATOM 924 C C . LEU A 1 116 ? -2.927 -0.881 -9.745 1.00 82.12 116 LEU A C 1
ATOM 926 O O . LEU A 1 116 ? -1.844 -1.463 -9.784 1.00 82.12 116 LEU A O 1
ATOM 930 N N . GLN A 1 117 ? -4.040 -1.464 -9.313 1.00 86.50 117 GLN A N 1
ATOM 931 C CA . GLN A 1 117 ? -4.113 -2.889 -9.018 1.00 86.50 117 GLN A CA 1
ATOM 932 C C . GLN A 1 117 ? -4.608 -3.628 -10.260 1.00 86.50 117 GLN A C 1
ATOM 934 O O . GLN A 1 117 ? -5.663 -3.303 -10.806 1.00 86.50 117 GLN A O 1
ATOM 939 N N . PHE A 1 118 ? -3.870 -4.645 -10.689 1.00 84.44 118 PHE A N 1
ATOM 940 C CA . PHE A 1 118 ? -4.295 -5.548 -11.751 1.00 84.44 118 PHE A CA 1
ATOM 941 C C . PHE A 1 118 ? -3.954 -6.980 -11.360 1.00 84.44 118 PHE A C 1
ATOM 943 O O . PHE A 1 118 ? -2.795 -7.284 -11.096 1.00 84.44 118 PHE A O 1
ATOM 950 N N . ARG A 1 119 ? -4.969 -7.855 -11.311 1.00 85.88 119 ARG A N 1
ATOM 951 C CA . ARG A 1 119 ? -4.824 -9.263 -10.889 1.00 85.88 119 ARG A CA 1
ATOM 952 C C . ARG A 1 119 ? -4.038 -9.409 -9.575 1.00 85.88 119 ARG A C 1
ATOM 954 O O . ARG A 1 119 ? -3.090 -10.173 -9.507 1.00 85.88 119 ARG A O 1
ATOM 961 N N . ASN A 1 120 ? -4.420 -8.634 -8.558 1.00 85.75 120 ASN A N 1
ATOM 962 C CA . ASN A 1 120 ? -3.767 -8.568 -7.241 1.00 85.75 120 ASN A CA 1
ATOM 963 C C . ASN A 1 120 ? -2.328 -8.037 -7.205 1.00 85.75 120 ASN A C 1
ATOM 965 O O . ASN A 1 120 ? -1.783 -7.889 -6.121 1.00 85.75 120 ASN A O 1
ATOM 969 N N . ILE A 1 121 ? -1.761 -7.634 -8.339 1.00 91.12 121 ILE A N 1
ATOM 970 C CA . ILE A 1 121 ? -0.446 -6.999 -8.398 1.00 91.12 121 ILE A CA 1
ATOM 971 C C . ILE A 1 121 ? -0.607 -5.484 -8.446 1.00 91.12 121 ILE A C 1
ATOM 973 O O . ILE A 1 121 ? -1.385 -4.943 -9.244 1.00 91.12 121 ILE A O 1
ATOM 977 N N . PHE A 1 122 ? 0.148 -4.784 -7.606 1.00 91.94 122 PHE A N 1
ATOM 978 C CA . PHE A 1 122 ? 0.151 -3.327 -7.559 1.00 91.94 122 PHE A CA 1
ATOM 979 C C . PHE A 1 122 ? 1.268 -2.772 -8.424 1.00 91.94 122 PHE A C 1
ATOM 981 O O . PHE A 1 122 ? 2.437 -3.085 -8.226 1.00 91.94 122 PHE A O 1
ATOM 988 N N . HIS A 1 123 ? 0.899 -1.922 -9.370 1.00 89.94 123 HIS A N 1
ATOM 989 C CA . HIS A 1 123 ? 1.817 -1.301 -10.305 1.00 89.94 123 HIS A CA 1
ATOM 990 C C . HIS A 1 123 ? 2.043 0.141 -9.876 1.00 89.94 123 HIS A C 1
ATOM 992 O O . HIS A 1 123 ? 1.082 0.898 -9.738 1.00 89.94 123 HIS A O 1
ATOM 998 N N . PHE A 1 124 ? 3.304 0.507 -9.679 1.00 88.00 124 PHE A N 1
ATOM 999 C CA . PHE A 1 124 ? 3.728 1.849 -9.314 1.00 88.00 124 PHE A CA 1
ATOM 1000 C C . PHE A 1 124 ? 4.541 2.432 -10.452 1.00 88.00 124 PHE A C 1
ATOM 1002 O O . PHE A 1 124 ? 5.451 1.793 -10.983 1.00 88.00 124 PHE A O 1
ATOM 1009 N N . GLU A 1 125 ? 4.271 3.681 -10.780 1.00 84.19 125 GLU A N 1
ATOM 1010 C CA . GLU A 1 125 ? 5.223 4.472 -11.534 1.00 84.19 125 GLU A CA 1
ATOM 1011 C C . GLU A 1 125 ? 6.387 4.845 -10.611 1.00 84.19 125 GLU A C 1
ATOM 1013 O O . GLU A 1 125 ? 6.176 5.290 -9.484 1.00 84.19 125 GLU A O 1
ATOM 1018 N N . ALA A 1 126 ? 7.618 4.673 -11.073 1.00 79.75 126 ALA A N 1
ATOM 1019 C CA . ALA A 1 126 ? 8.814 4.946 -10.300 1.00 79.75 126 ALA A CA 1
ATOM 1020 C C . ALA A 1 126 ? 9.832 5.750 -11.106 1.00 79.75 126 ALA A C 1
ATOM 1022 O O . ALA A 1 126 ? 10.124 5.454 -12.263 1.00 79.75 126 ALA A O 1
ATOM 1023 N N . ILE A 1 127 ? 10.435 6.744 -10.464 1.00 76.00 127 ILE A N 1
ATOM 1024 C CA . ILE A 1 127 ? 11.538 7.526 -11.018 1.00 76.00 127 ILE A CA 1
ATOM 1025 C C . ILE A 1 127 ? 12.809 7.092 -10.305 1.00 76.00 127 ILE A C 1
ATOM 1027 O O . ILE A 1 127 ? 12.933 7.235 -9.085 1.00 76.00 127 ILE A O 1
ATOM 1031 N N . ARG A 1 128 ? 13.766 6.570 -11.069 1.00 70.81 128 ARG A N 1
ATOM 1032 C CA . ARG A 1 128 ? 15.081 6.191 -10.550 1.00 70.81 128 ARG A CA 1
ATOM 1033 C C . ARG A 1 128 ? 15.932 7.437 -10.289 1.00 70.81 128 ARG A C 1
ATOM 1035 O O . ARG A 1 128 ? 15.920 8.375 -11.086 1.00 70.81 128 ARG A O 1
ATOM 1042 N N . TRP A 1 129 ? 16.722 7.424 -9.215 1.00 64.94 129 TRP A N 1
ATOM 1043 C CA . TRP A 1 129 ? 17.815 8.389 -9.065 1.00 64.94 129 TRP A CA 1
ATOM 1044 C C . TRP A 1 129 ? 18.883 8.153 -10.135 1.00 64.94 129 TRP A C 1
ATOM 1046 O O . TRP A 1 129 ? 19.385 7.036 -10.286 1.00 64.94 129 TRP A O 1
ATOM 1056 N N . ARG A 1 130 ? 19.268 9.215 -10.841 1.00 63.72 130 ARG A N 1
ATOM 1057 C CA . ARG A 1 130 ? 20.516 9.256 -11.600 1.00 63.72 130 ARG A CA 1
ATOM 1058 C C . ARG A 1 130 ? 21.382 10.412 -11.097 1.00 63.72 130 ARG A C 1
ATOM 1060 O O . ARG A 1 130 ? 20.847 11.417 -10.629 1.00 63.72 130 ARG A O 1
ATOM 1067 N N . MET A 1 131 ? 22.702 10.216 -11.137 1.00 56.31 131 MET A N 1
ATOM 1068 C CA . MET A 1 131 ? 23.699 11.224 -10.745 1.00 56.31 131 MET A CA 1
ATOM 1069 C C . MET A 1 131 ? 23.674 12.426 -11.701 1.00 56.31 131 MET A C 1
ATOM 1071 O O . MET A 1 131 ? 23.908 13.554 -11.284 1.00 56.31 131 MET A O 1
ATOM 1075 N N . ASP A 1 132 ? 23.332 12.204 -12.972 1.00 57.50 132 ASP A N 1
ATOM 1076 C CA . ASP A 1 132 ? 23.083 13.257 -13.945 1.00 57.50 132 ASP A CA 1
ATOM 1077 C C . ASP A 1 132 ? 21.646 13.778 -13.785 1.00 57.50 132 ASP A C 1
ATOM 1079 O O . ASP A 1 132 ? 20.664 13.125 -14.131 1.00 57.50 132 ASP A O 1
ATOM 1083 N N . HIS A 1 133 ? 21.501 14.994 -13.258 1.00 55.50 133 HIS A N 1
ATOM 1084 C 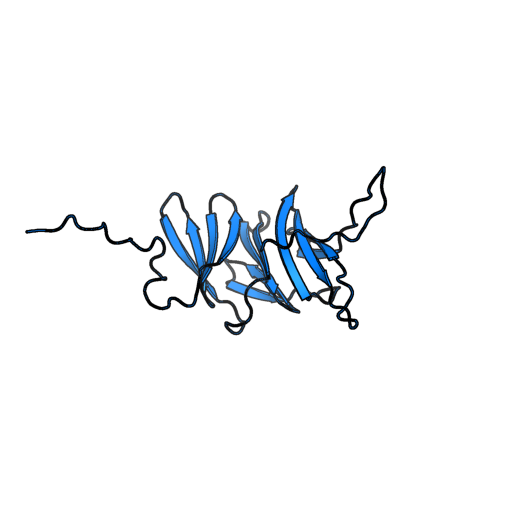CA . HIS A 1 133 ? 20.203 15.637 -13.005 1.00 55.50 133 HIS A CA 1
ATOM 1085 C C . HIS A 1 133 ? 19.324 15.864 -14.257 1.00 55.50 133 HIS A C 1
ATOM 1087 O O . HIS A 1 133 ? 18.209 16.371 -14.128 1.00 55.50 133 HIS A O 1
ATOM 1093 N N . PHE A 1 134 ? 19.802 15.487 -15.446 1.00 52.97 134 PHE A N 1
ATOM 1094 C CA . PHE A 1 134 ? 19.185 15.774 -16.739 1.00 52.97 134 PHE A CA 1
ATOM 1095 C C . PHE A 1 134 ? 18.377 14.615 -17.337 1.00 52.97 134 PHE A C 1
ATOM 1097 O O . PHE A 1 134 ? 17.549 14.875 -18.205 1.00 52.97 134 PHE A O 1
ATOM 1104 N N . SER A 1 135 ? 18.538 13.368 -16.874 1.00 53.19 135 SER A N 1
ATOM 1105 C CA . SER A 1 135 ? 17.784 12.227 -17.417 1.00 53.19 135 SER A CA 1
ATOM 1106 C C . SER A 1 135 ? 16.874 11.569 -16.368 1.00 53.19 135 SER A C 1
ATOM 1108 O O . SER A 1 135 ? 17.304 11.154 -15.288 1.00 53.19 135 SER A O 1
ATOM 1110 N N . ARG A 1 136 ? 15.565 11.484 -16.656 1.00 62.22 136 ARG A N 1
ATOM 1111 C CA . ARG A 1 136 ? 14.584 10.819 -15.780 1.00 62.22 136 ARG A CA 1
ATOM 1112 C C . ARG A 1 136 ? 14.401 9.376 -16.234 1.00 62.22 136 ARG A C 1
ATOM 1114 O O . ARG A 1 136 ? 13.662 9.088 -17.164 1.00 62.22 136 ARG A O 1
ATOM 1121 N N . GLY A 1 137 ? 15.039 8.443 -15.532 1.00 69.19 137 GLY A N 1
ATOM 1122 C CA . GLY A 1 137 ? 14.810 7.017 -15.756 1.00 69.19 137 GLY A CA 1
ATOM 1123 C C . GLY A 1 137 ? 13.482 6.559 -15.155 1.00 69.19 137 GLY A C 1
ATOM 1124 O O . GLY A 1 137 ? 13.473 6.097 -14.012 1.00 69.19 137 GLY A O 1
ATOM 1125 N N . TYR A 1 138 ? 12.388 6.674 -15.907 1.00 75.00 138 TYR A N 1
ATOM 1126 C CA . TYR A 1 138 ? 11.090 6.128 -15.512 1.00 75.00 138 TYR A CA 1
ATOM 1127 C C . TYR A 1 138 ? 11.093 4.594 -15.575 1.00 75.00 138 TYR A C 1
ATOM 1129 O O . TYR A 1 138 ? 11.653 3.976 -16.488 1.00 75.00 138 TYR A O 1
ATOM 1137 N N . LYS A 1 139 ? 10.485 3.974 -14.570 1.00 80.38 139 LYS A N 1
ATOM 1138 C CA . LYS A 1 139 ? 10.309 2.533 -14.410 1.00 80.38 139 LYS A CA 1
ATOM 1139 C C . LYS A 1 139 ? 8.896 2.263 -13.920 1.00 80.38 139 LYS A C 1
ATOM 1141 O O . LYS A 1 139 ? 8.284 3.103 -13.271 1.00 80.38 139 LYS A O 1
ATOM 1146 N N . ILE A 1 140 ? 8.406 1.071 -14.214 1.00 85.38 140 ILE A N 1
ATOM 1147 C CA . ILE A 1 140 ? 7.226 0.524 -13.556 1.00 85.38 140 ILE A CA 1
ATOM 1148 C C . ILE A 1 140 ? 7.751 -0.437 -12.495 1.00 85.38 140 ILE A C 1
ATOM 1150 O O . ILE A 1 140 ? 8.680 -1.195 -12.773 1.00 85.38 140 ILE A O 1
ATOM 1154 N N . LEU A 1 141 ? 7.200 -0.386 -11.290 1.00 87.25 141 LEU A N 1
ATOM 1155 C CA . LEU A 1 141 ? 7.417 -1.399 -10.264 1.00 87.25 141 LEU A CA 1
ATOM 1156 C C . LEU A 1 141 ? 6.155 -2.207 -10.080 1.00 87.25 141 LEU A C 1
ATOM 1158 O O . LEU A 1 141 ? 5.064 -1.649 -10.125 1.00 87.25 141 LEU A O 1
ATOM 1162 N N . CYS A 1 142 ? 6.319 -3.496 -9.838 1.00 90.38 142 CYS A N 1
ATOM 1163 C CA . CYS A 1 142 ? 5.249 -4.375 -9.411 1.00 90.38 142 CYS A CA 1
ATOM 1164 C C . CYS A 1 142 ? 5.510 -4.806 -7.979 1.00 90.38 142 CYS A C 1
ATOM 1166 O O . CYS A 1 142 ? 6.594 -5.297 -7.673 1.00 90.38 142 CYS A O 1
ATOM 1168 N N . PHE A 1 143 ? 4.519 -4.599 -7.123 1.00 91.50 143 PHE A N 1
ATOM 1169 C CA . PHE A 1 143 ? 4.450 -5.220 -5.816 1.00 91.50 143 PHE A CA 1
ATOM 1170 C C . PHE A 1 143 ? 3.466 -6.376 -5.878 1.00 91.50 143 PHE A C 1
ATOM 1172 O O . PHE A 1 143 ? 2.295 -6.180 -6.220 1.00 91.50 143 PHE A O 1
ATOM 1179 N N . ASP A 1 144 ? 3.958 -7.554 -5.536 1.00 91.56 144 ASP A N 1
ATOM 1180 C CA . ASP A 1 144 ? 3.153 -8.747 -5.350 1.00 91.56 144 ASP A CA 1
ATOM 1181 C C . ASP A 1 144 ? 2.896 -8.949 -3.849 1.00 91.56 144 ASP A C 1
ATOM 1183 O O . ASP A 1 144 ? 3.847 -9.217 -3.116 1.00 91.56 144 ASP A O 1
ATOM 1187 N N . PRO A 1 145 ? 1.645 -8.817 -3.374 1.00 90.94 145 PRO A N 1
ATOM 1188 C CA . PRO A 1 145 ? 1.287 -9.073 -1.984 1.00 90.94 145 PRO A CA 1
ATOM 1189 C C . PRO A 1 145 ? 1.618 -10.477 -1.483 1.00 90.94 145 PRO A C 1
ATOM 1191 O O . PRO A 1 145 ? 1.897 -10.623 -0.301 1.00 90.94 145 PRO A O 1
ATOM 1194 N N . GLU A 1 146 ? 1.571 -11.501 -2.340 1.00 89.25 146 GLU A N 1
ATOM 1195 C CA . GLU A 1 146 ? 1.760 -12.892 -1.904 1.00 89.25 146 GLU A CA 1
ATOM 1196 C C . GLU A 1 146 ? 3.231 -13.200 -1.625 1.00 89.25 146 GLU A C 1
ATOM 1198 O O . GLU A 1 146 ? 3.565 -13.847 -0.635 1.00 89.25 146 GLU A O 1
ATOM 1203 N N . SER A 1 147 ? 4.125 -12.726 -2.495 1.00 89.50 147 SER A N 1
ATOM 1204 C CA . SER A 1 147 ? 5.572 -12.879 -2.303 1.00 89.50 147 SER A CA 1
ATOM 1205 C C . SER A 1 147 ? 6.213 -11.721 -1.534 1.00 89.50 147 SER A C 1
ATOM 1207 O O . SER A 1 147 ? 7.379 -11.813 -1.149 1.00 89.50 147 SER A O 1
ATOM 1209 N N . GLU A 1 148 ? 5.461 -10.638 -1.332 1.00 89.19 148 GLU A N 1
ATOM 1210 C CA . GLU A 1 148 ? 5.879 -9.365 -0.744 1.00 89.19 148 GLU A CA 1
ATOM 1211 C C . GLU A 1 148 ? 7.118 -8.745 -1.400 1.00 89.19 148 GLU A C 1
ATOM 1213 O O . GLU A 1 148 ? 7.924 -8.060 -0.761 1.00 89.19 148 GLU A O 1
ATOM 1218 N N . LYS A 1 149 ? 7.273 -8.964 -2.705 1.00 89.44 149 LYS A N 1
ATOM 1219 C CA . LYS A 1 149 ? 8.399 -8.439 -3.477 1.00 89.44 149 LYS A CA 1
ATOM 1220 C C . LYS A 1 149 ? 7.989 -7.215 -4.266 1.00 89.44 149 LYS A C 1
ATOM 1222 O O . LYS A 1 149 ? 6.949 -7.205 -4.919 1.00 89.44 149 LYS A O 1
ATOM 1227 N N . LEU A 1 150 ? 8.845 -6.195 -4.232 1.00 88.56 150 LEU A N 1
ATOM 1228 C CA . LEU A 1 150 ? 8.750 -5.017 -5.085 1.00 88.56 150 LEU A CA 1
ATOM 1229 C C . LEU A 1 150 ? 9.874 -5.054 -6.122 1.00 88.56 150 LEU A C 1
ATOM 1231 O O . LEU A 1 150 ? 11.045 -4.860 -5.788 1.00 88.56 150 LEU A O 1
ATOM 1235 N N . GLU A 1 151 ? 9.521 -5.274 -7.384 1.00 88.06 151 GLU A N 1
ATOM 1236 C CA . GLU A 1 151 ? 10.494 -5.495 -8.456 1.00 88.06 151 GLU A CA 1
ATOM 1237 C C . GLU A 1 151 ? 10.213 -4.624 -9.691 1.00 88.06 151 GLU A C 1
ATOM 1239 O O . GLU A 1 151 ? 9.063 -4.264 -9.960 1.00 88.06 151 GLU A O 1
ATOM 1244 N N . PRO A 1 152 ? 11.247 -4.262 -10.475 1.00 86.06 152 PRO A N 1
ATOM 1245 C CA . PRO A 1 152 ? 11.062 -3.608 -11.765 1.00 86.06 152 PRO A CA 1
ATOM 1246 C C . PRO A 1 152 ? 10.248 -4.469 -12.730 1.00 86.06 152 PRO A C 1
ATOM 1248 O O . PRO A 1 152 ? 10.611 -5.604 -13.027 1.00 86.06 152 PRO A O 1
ATOM 1251 N N . PHE A 1 153 ? 9.196 -3.889 -13.295 1.00 84.62 153 PHE A N 1
ATOM 1252 C CA . PHE A 1 153 ? 8.417 -4.506 -14.356 1.00 84.62 153 PHE A CA 1
ATOM 1253 C C . PHE A 1 153 ? 8.953 -4.095 -15.738 1.00 84.62 153 PHE A C 1
ATOM 1255 O O . PHE A 1 153 ? 9.422 -2.958 -15.905 1.00 84.62 153 PHE A O 1
ATOM 1262 N N . PRO A 1 154 ? 8.900 -4.984 -16.748 1.00 80.88 154 PRO A N 1
ATOM 1263 C CA . PRO A 1 154 ? 9.315 -4.653 -18.105 1.00 80.88 154 PRO A CA 1
ATOM 1264 C C . PRO A 1 154 ? 8.572 -3.432 -18.657 1.00 80.88 154 PRO A C 1
ATOM 1266 O O . PRO A 1 154 ? 7.363 -3.285 -18.482 1.00 80.88 154 PRO A O 1
ATOM 1269 N N . ALA A 1 155 ? 9.296 -2.564 -19.367 1.00 73.50 155 ALA A N 1
ATOM 1270 C CA . ALA A 1 155 ? 8.672 -1.456 -20.078 1.00 73.50 155 ALA A CA 1
ATOM 1271 C C . ALA A 1 155 ? 7.754 -1.989 -21.198 1.00 73.50 155 ALA A C 1
ATOM 1273 O O . ALA A 1 155 ? 8.089 -3.001 -21.828 1.00 73.50 155 ALA A O 1
ATOM 1274 N N . PRO A 1 156 ? 6.620 -1.319 -21.479 1.00 73.81 156 PRO A N 1
ATOM 1275 C CA . PRO A 1 156 ? 5.769 -1.682 -22.602 1.00 73.81 156 PRO A CA 1
ATOM 1276 C C . PRO A 1 156 ? 6.557 -1.623 -23.917 1.00 73.81 156 PRO A C 1
ATOM 1278 O O . PRO A 1 156 ? 7.340 -0.702 -24.153 1.00 73.81 156 PRO A O 1
ATOM 1281 N N . LYS A 1 157 ? 6.331 -2.612 -24.788 1.00 74.44 157 LYS A N 1
ATOM 1282 C CA . LYS A 1 157 ? 6.846 -2.611 -26.161 1.00 74.44 157 LYS A CA 1
ATOM 1283 C C . LYS A 1 157 ? 5.831 -1.909 -27.055 1.00 74.44 157 LYS A C 1
ATOM 1285 O O . LYS A 1 157 ? 4.691 -2.360 -27.153 1.00 74.44 157 LYS A O 1
ATOM 1290 N N . VAL A 1 158 ? 6.235 -0.827 -27.710 1.00 71.44 158 VAL A N 1
ATOM 1291 C CA . VAL A 1 158 ? 5.407 -0.172 -28.729 1.00 71.44 158 VAL A CA 1
ATOM 1292 C C . VAL A 1 158 ? 5.559 -0.963 -30.026 1.00 71.44 158 VAL A C 1
ATOM 1294 O O . VAL A 1 158 ? 6.681 -1.217 -30.455 1.00 71.44 158 VAL A O 1
ATOM 1297 N N . LYS A 1 159 ? 4.442 -1.406 -30.618 1.00 65.94 159 LYS A N 1
ATOM 1298 C CA . LYS A 1 159 ? 4.470 -2.207 -31.852 1.00 65.94 159 LYS A CA 1
ATOM 1299 C C . LYS A 1 159 ? 4.852 -1.387 -33.091 1.00 65.94 159 LYS A C 1
ATOM 1301 O O . LYS A 1 159 ? 5.551 -1.924 -33.936 1.00 65.94 159 LYS A O 1
ATOM 1306 N N . ASP A 1 160 ? 4.493 -0.101 -33.141 1.00 67.94 160 ASP A N 1
ATOM 1307 C CA . ASP A 1 160 ? 4.609 0.727 -34.355 1.00 67.94 160 ASP A CA 1
ATOM 1308 C C . ASP A 1 160 ? 5.249 2.113 -34.109 1.00 67.94 160 ASP A C 1
ATOM 1310 O O . ASP A 1 160 ? 4.853 3.111 -34.707 1.00 67.94 160 ASP A O 1
ATOM 1314 N N . GLY A 1 161 ? 6.230 2.228 -33.206 1.00 57.94 161 GLY A N 1
ATOM 1315 C CA . GLY A 1 161 ? 6.839 3.529 -32.906 1.00 57.94 161 GLY A CA 1
ATOM 1316 C C . GLY A 1 161 ? 8.091 3.480 -32.035 1.00 57.94 161 GLY A C 1
ATOM 1317 O O . GLY A 1 161 ? 8.373 2.489 -31.362 1.00 57.94 161 GLY A O 1
ATOM 1318 N N . VAL A 1 162 ? 8.847 4.581 -32.044 1.00 56.53 162 VAL A N 1
ATOM 1319 C CA . VAL A 1 162 ? 10.023 4.774 -31.185 1.00 56.53 162 VAL A CA 1
ATOM 1320 C C . VAL A 1 162 ? 9.548 5.148 -29.783 1.00 56.53 162 VAL A C 1
ATOM 1322 O O . VAL A 1 162 ? 8.815 6.121 -29.611 1.00 56.53 162 VAL A O 1
ATOM 1325 N N . VAL A 1 163 ? 9.979 4.391 -28.771 1.00 55.94 163 VAL A N 1
ATOM 1326 C CA . VAL A 1 163 ? 9.775 4.752 -27.363 1.00 55.94 163 VAL A CA 1
ATOM 1327 C C . VAL A 1 163 ? 10.612 5.998 -27.071 1.00 55.94 163 VAL A C 1
ATOM 1329 O O . VAL A 1 163 ? 11.802 5.897 -26.782 1.00 55.94 163 VAL A O 1
ATOM 1332 N N . GLN A 1 164 ? 10.003 7.180 -27.143 1.00 50.91 164 GLN A N 1
ATOM 1333 C CA . GLN A 1 164 ? 10.465 8.284 -26.307 1.00 50.91 164 GLN A CA 1
ATOM 1334 C C . GLN A 1 164 ? 10.119 7.900 -24.868 1.00 50.91 164 GLN A C 1
ATOM 1336 O O . GLN A 1 164 ? 9.062 7.313 -24.636 1.00 50.91 164 GLN A O 1
ATOM 1341 N N . GLU A 1 165 ? 11.054 8.110 -23.941 1.00 53.44 165 GLU A N 1
ATOM 1342 C CA . GLU A 1 165 ? 10.947 7.726 -22.528 1.00 53.44 165 GLU A CA 1
ATOM 1343 C C . GLU A 1 165 ? 9.517 7.873 -21.991 1.00 53.44 165 GLU A C 1
ATOM 1345 O O . GLU A 1 165 ? 8.829 8.835 -22.334 1.00 53.44 165 GLU A O 1
ATOM 1350 N N . ILE A 1 166 ? 9.082 6.927 -21.143 1.00 53.31 166 ILE A N 1
ATOM 1351 C CA . ILE A 1 166 ? 7.779 6.964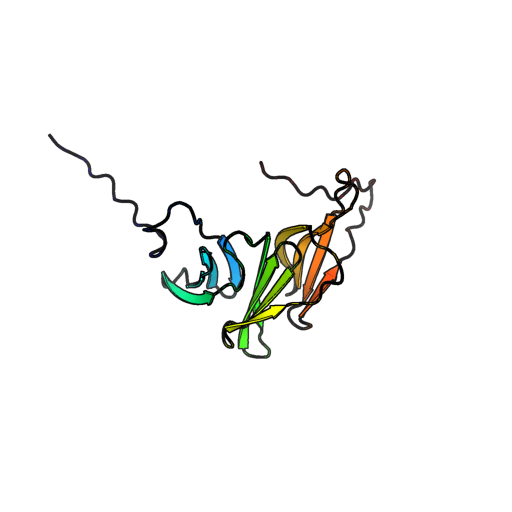 -20.461 1.00 53.31 166 ILE A CA 1
ATOM 1352 C C . ILE A 1 166 ? 7.743 8.223 -19.590 1.00 53.31 166 ILE A C 1
ATOM 1354 O O . ILE A 1 166 ? 8.029 8.176 -18.403 1.00 53.31 166 ILE A O 1
ATOM 1358 N N . SER A 1 167 ? 7.451 9.373 -20.177 1.00 46.81 167 SER A N 1
ATOM 1359 C CA . SER A 1 167 ? 7.265 10.621 -19.468 1.00 46.81 167 SER A CA 1
ATOM 1360 C C . SER A 1 167 ? 5.868 10.544 -18.887 1.00 46.81 167 SER A C 1
ATOM 1362 O O . SER A 1 167 ? 4.863 10.690 -19.577 1.00 46.81 167 SER A O 1
ATOM 1364 N N . ALA A 1 168 ? 5.786 10.212 -17.604 1.00 44.88 168 ALA A N 1
ATOM 1365 C CA . ALA A 1 168 ? 4.512 10.296 -16.928 1.00 44.88 168 A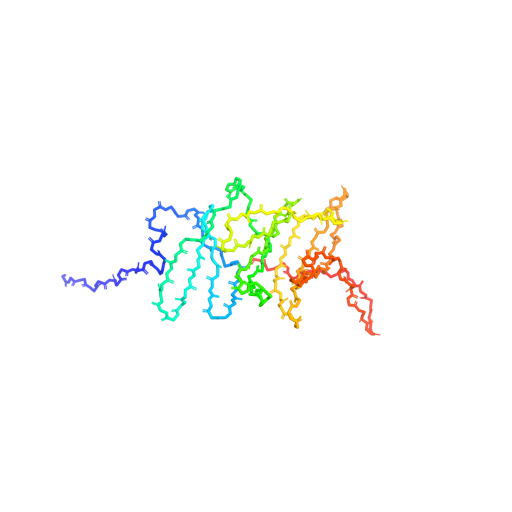LA A CA 1
ATOM 1366 C C . ALA A 1 168 ? 4.003 11.732 -16.991 1.00 44.88 168 ALA A C 1
ATOM 1368 O O . ALA A 1 168 ? 4.761 12.677 -16.740 1.00 44.88 168 ALA A O 1
ATOM 1369 N N . PHE A 1 169 ? 2.721 11.866 -17.328 1.00 37.41 169 PHE A N 1
ATOM 1370 C CA . PHE A 1 169 ? 1.975 13.112 -17.300 1.00 37.41 169 PHE A CA 1
ATOM 1371 C C . PHE A 1 169 ? 2.270 13.847 -15.989 1.00 37.41 169 PHE A C 1
ATOM 1373 O O . PHE A 1 169 ? 1.805 13.471 -14.911 1.00 37.41 169 PHE A O 1
ATOM 1380 N N . ALA A 1 170 ? 3.082 14.898 -16.075 1.00 34.28 170 ALA A N 1
ATOM 1381 C CA . ALA A 1 170 ? 3.187 15.869 -15.009 1.00 34.28 170 ALA A CA 1
ATOM 1382 C C . ALA A 1 170 ? 1.870 16.650 -15.020 1.00 34.28 170 ALA A C 1
ATOM 1384 O O . ALA A 1 170 ? 1.713 17.599 -15.781 1.00 34.28 170 ALA A O 1
ATOM 1385 N N . GLY A 1 171 ? 0.897 16.197 -14.228 1.00 34.19 171 GLY A N 1
ATOM 1386 C CA . GLY A 1 171 ? -0.219 17.047 -13.837 1.00 34.19 171 GLY A CA 1
ATOM 1387 C C . GLY A 1 171 ? 0.352 18.297 -13.171 1.00 34.19 171 GLY A C 1
ATOM 1388 O O . GLY A 1 171 ? 1.121 18.173 -12.212 1.00 34.19 171 GLY A O 1
ATOM 1389 N N . TYR A 1 172 ? 0.044 19.448 -13.767 1.00 30.61 172 TYR A N 1
ATOM 1390 C CA . TYR A 1 172 ? 0.311 20.785 -13.242 1.00 30.61 172 TYR A CA 1
ATOM 1391 C C . TYR A 1 172 ? -0.424 21.019 -11.919 1.00 30.61 172 TYR A C 1
ATOM 1393 O O . TYR A 1 172 ? -1.551 20.490 -11.769 1.00 30.61 172 TYR A O 1
#